Protein AF-A0A8T7ELE0-F1 (afdb_monomer)

pLDDT: mean 72.53, std 21.99, range [40.5, 97.81]

Nearest PDB structures (foldseek):
  8cvl-assembly2_2t  TM=8.426E-01  e=5.654E-04  Thermus thermophilus HB8
  6cfk-assembly2_2t  TM=7.771E-01  e=3.441E-04  Thermus thermophilus HB8

Solvent-accessible surface area (backbone atoms only — not comparable to full-atom values): 10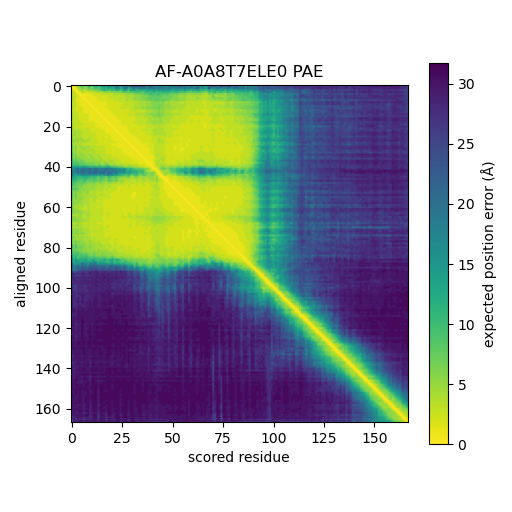990 Å² total; per-residue (Å²): 133,69,86,48,73,69,50,47,50,48,52,57,52,48,52,56,51,48,56,56,44,45,55,49,54,49,52,33,52,51,32,47,52,51,25,56,50,35,44,69,74,45,58,86,41,72,67,33,54,50,36,43,52,52,26,46,54,42,33,52,53,25,26,77,72,65,70,37,58,58,71,58,40,51,52,52,50,52,52,52,50,52,51,49,52,52,45,47,50,71,74,51,92,61,81,80,62,89,88,52,86,65,74,78,86,81,78,86,85,86,85,73,81,95,80,72,95,84,78,87,88,86,79,81,88,86,80,89,75,80,78,80,81,77,78,72,81,78,77,80,77,80,80,74,80,79,79,88,75,87,73,93,76,78,92,78,89,81,90,74,90,77,87,80,82,87,131

Structure (mmCIF, N/CA/C/O backbone):
data_AF-A0A8T7ELE0-F1
#
_entry.id   AF-A0A8T7ELE0-F1
#
loop_
_atom_site.group_PDB
_atom_site.id
_atom_site.type_symbol
_atom_site.label_atom_id
_atom_site.label_alt_id
_atom_site.label_comp_id
_atom_site.label_asym_id
_atom_site.label_entity_id
_atom_site.label_seq_id
_atom_site.pdbx_PDB_ins_code
_atom_site.Cartn_x
_atom_site.Cartn_y
_atom_site.Cartn_z
_atom_site.occupancy
_atom_site.B_iso_or_equiv
_atom_site.auth_seq_id
_atom_site.auth_comp_id
_atom_site.auth_asym_id
_atom_site.auth_atom_id
_atom_site.pdbx_PDB_model_num
ATOM 1 N N . MET A 1 1 ? 30.430 -3.752 -13.565 1.00 72.56 1 MET A N 1
ATOM 2 C CA . MET A 1 1 ? 29.560 -3.026 -14.525 1.00 72.56 1 MET A CA 1
ATOM 3 C C . MET A 1 1 ? 28.838 -4.043 -15.401 1.00 72.56 1 MET A C 1
ATOM 5 O O . MET A 1 1 ? 29.322 -5.159 -15.529 1.00 72.56 1 MET A O 1
ATOM 9 N N . ALA A 1 2 ? 27.656 -3.719 -15.929 1.00 79.25 2 ALA A N 1
ATOM 10 C CA . ALA A 1 2 ? 26.931 -4.628 -16.817 1.00 79.25 2 ALA A CA 1
ATOM 11 C C . ALA A 1 2 ? 27.381 -4.408 -18.263 1.00 79.25 2 ALA A C 1
ATOM 13 O O . ALA A 1 2 ? 27.084 -3.366 -18.836 1.00 79.25 2 ALA A O 1
ATOM 14 N N . ASN A 1 3 ? 28.066 -5.388 -18.846 1.00 89.50 3 ASN A N 1
ATOM 15 C CA . ASN A 1 3 ? 28.697 -5.222 -20.159 1.00 89.50 3 ASN A CA 1
ATOM 16 C C . ASN A 1 3 ? 27.768 -5.620 -21.324 1.00 89.50 3 ASN A C 1
ATOM 18 O O . ASN A 1 3 ? 27.932 -5.159 -22.448 1.00 89.50 3 ASN A O 1
ATOM 22 N N . HIS A 1 4 ? 26.725 -6.416 -21.063 1.00 95.25 4 HIS A N 1
ATOM 23 C CA . HIS A 1 4 ? 25.744 -6.800 -22.081 1.00 95.25 4 HIS A CA 1
ATOM 24 C C . HIS A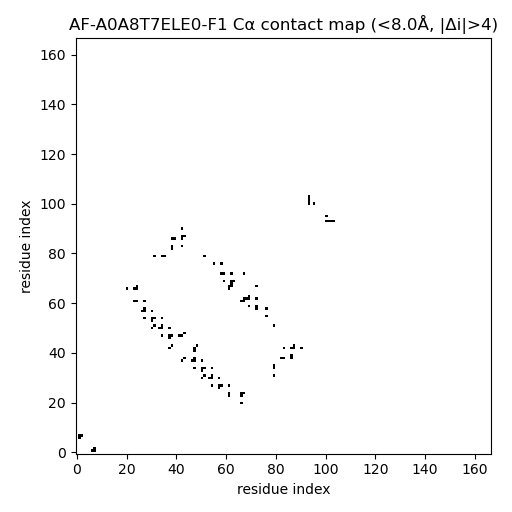 1 4 ? 24.631 -5.753 -22.246 1.00 95.25 4 HIS A C 1
ATOM 26 O O . HIS A 1 4 ? 24.051 -5.270 -21.266 1.00 95.25 4 HIS A O 1
ATOM 32 N N . LYS A 1 5 ? 24.237 -5.477 -23.499 1.00 94.38 5 LYS A N 1
ATOM 33 C CA . LYS A 1 5 ? 23.146 -4.537 -23.843 1.00 94.38 5 LYS A CA 1
ATOM 34 C C . LYS A 1 5 ? 21.831 -4.867 -23.114 1.00 94.38 5 LYS A C 1
ATOM 36 O O . LYS A 1 5 ? 21.133 -3.967 -22.635 1.00 94.38 5 LYS A O 1
ATOM 41 N N . SER A 1 6 ? 21.508 -6.156 -22.980 1.00 95.62 6 SER A N 1
ATOM 42 C CA . SER A 1 6 ? 20.329 -6.648 -22.252 1.00 95.62 6 SER A CA 1
ATOM 43 C C . SER A 1 6 ? 20.386 -6.306 -20.759 1.00 95.62 6 SER A C 1
ATOM 45 O O . SER A 1 6 ? 19.397 -5.832 -20.194 1.00 95.62 6 SER A O 1
ATOM 47 N N . ALA A 1 7 ? 21.550 -6.458 -20.129 1.00 96.00 7 ALA A N 1
ATOM 48 C CA . ALA A 1 7 ? 21.759 -6.151 -18.720 1.00 96.00 7 ALA A CA 1
ATOM 49 C C . ALA A 1 7 ? 21.642 -4.640 -18.442 1.00 96.00 7 ALA A C 1
ATOM 51 O O . ALA A 1 7 ? 20.906 -4.239 -17.536 1.00 96.00 7 ALA A O 1
ATOM 52 N N . LEU A 1 8 ? 22.234 -3.786 -19.287 1.00 95.38 8 LEU A N 1
ATOM 53 C CA . LEU A 1 8 ? 22.076 -2.323 -19.199 1.00 95.38 8 LEU A CA 1
ATOM 54 C C . LEU A 1 8 ? 20.608 -1.880 -19.326 1.00 95.38 8 LEU A C 1
ATOM 56 O O . LEU A 1 8 ? 20.161 -0.952 -18.645 1.00 95.38 8 LEU A O 1
ATOM 60 N N . LYS A 1 9 ? 19.818 -2.547 -20.178 1.00 96.00 9 LYS A N 1
ATOM 61 C CA . LYS A 1 9 ? 18.367 -2.308 -20.281 1.00 96.00 9 LYS A CA 1
ATOM 62 C C . LYS A 1 9 ? 17.644 -2.701 -18.989 1.00 96.00 9 LYS A C 1
ATOM 64 O O . LYS A 1 9 ? 16.818 -1.930 -18.494 1.00 96.00 9 LYS A O 1
ATOM 69 N N . ARG A 1 10 ? 17.958 -3.867 -18.413 1.00 97.19 10 ARG A N 1
ATOM 70 C CA . ARG A 1 10 ? 17.343 -4.341 -17.160 1.00 97.19 10 ARG A CA 1
ATOM 71 C C . ARG A 1 10 ? 17.654 -3.432 -15.973 1.00 97.19 10 ARG A C 1
ATOM 73 O O . ARG A 1 10 ? 16.746 -3.184 -15.177 1.00 97.19 10 ARG A O 1
ATOM 80 N N . ILE A 1 11 ? 18.869 -2.888 -15.877 1.00 96.50 11 ILE A N 1
ATOM 81 C CA . ILE A 1 11 ? 19.244 -1.912 -14.838 1.00 96.50 11 ILE A CA 1
ATOM 82 C C . ILE A 1 11 ? 18.351 -0.669 -14.930 1.00 96.50 11 ILE A C 1
ATOM 84 O O . ILE A 1 11 ? 17.687 -0.319 -13.951 1.00 96.50 11 ILE A O 1
ATOM 88 N N . ARG A 1 12 ? 18.235 -0.074 -16.125 1.00 95.94 12 ARG A N 1
ATOM 89 C CA . ARG A 1 12 ? 17.379 1.102 -16.372 1.00 95.94 12 ARG A CA 1
ATOM 90 C C . ARG A 1 12 ? 15.910 0.838 -16.023 1.00 95.94 12 ARG A C 1
ATOM 92 O O . ARG A 1 12 ? 15.280 1.632 -15.327 1.00 95.94 12 ARG A O 1
ATOM 99 N N . GLN A 1 13 ? 15.363 -0.303 -16.447 1.00 97.50 13 GLN A N 1
ATOM 100 C CA . GLN A 1 13 ? 13.982 -0.699 -16.128 1.00 97.50 13 GLN A CA 1
ATOM 101 C C . GLN A 1 13 ? 13.760 -0.937 -14.629 1.00 97.50 13 GLN A C 1
ATOM 103 O O . GLN A 1 13 ? 12.683 -0.661 -14.099 1.00 97.50 13 GLN A O 1
ATOM 108 N N . THR A 1 14 ? 14.751 -1.500 -13.942 1.00 97.25 14 THR A N 1
ATOM 109 C CA . THR A 1 14 ? 14.653 -1.817 -12.514 1.00 97.25 14 THR A CA 1
ATOM 110 C C . THR A 1 14 ? 14.712 -0.558 -11.665 1.00 97.25 14 THR A C 1
ATOM 112 O O . THR A 1 14 ? 13.933 -0.457 -10.722 1.00 97.25 14 THR A O 1
ATOM 115 N N . ALA A 1 15 ? 15.550 0.420 -12.023 1.00 96.88 15 ALA A N 1
ATOM 116 C CA . ALA A 1 15 ? 15.590 1.720 -11.355 1.00 96.88 15 ALA A CA 1
ATOM 117 C C . ALA A 1 15 ? 14.220 2.422 -11.408 1.00 96.88 15 ALA A C 1
ATOM 119 O O . ALA A 1 15 ? 13.647 2.717 -10.360 1.00 96.88 15 ALA A O 1
ATOM 120 N N . LYS A 1 16 ? 13.632 2.545 -12.608 1.00 97.25 16 LYS A N 1
ATOM 121 C CA . LYS A 1 16 ? 12.301 3.150 -12.805 1.00 97.25 16 LYS A CA 1
ATOM 122 C C . LYS A 1 16 ? 11.202 2.427 -12.016 1.00 97.25 16 LYS A C 1
ATOM 124 O O . LYS A 1 16 ? 10.430 3.045 -11.287 1.00 97.25 16 LYS A O 1
ATOM 129 N N . ARG A 1 17 ? 11.149 1.090 -12.104 1.00 96.88 17 ARG A N 1
ATOM 130 C CA . ARG A 1 17 ? 10.162 0.290 -11.352 1.00 96.88 17 ARG A CA 1
ATOM 131 C C . ARG A 1 17 ? 10.366 0.386 -9.842 1.00 96.88 17 ARG A C 1
ATOM 133 O O . ARG A 1 17 ? 9.387 0.383 -9.100 1.00 96.88 17 ARG A O 1
ATOM 140 N N . ARG A 1 18 ? 11.615 0.455 -9.371 1.00 97.31 18 ARG A N 1
ATOM 141 C CA . ARG A 1 18 ? 11.937 0.590 -7.945 1.00 97.31 18 ARG A CA 1
ATOM 142 C C . ARG A 1 18 ? 11.399 1.902 -7.393 1.00 97.31 18 ARG A C 1
ATOM 144 O O . ARG A 1 18 ? 10.777 1.871 -6.336 1.00 97.31 18 ARG A O 1
ATOM 151 N N . GLU A 1 19 ? 11.609 3.007 -8.096 1.00 96.81 19 GLU A N 1
ATOM 152 C CA . GLU A 1 19 ? 11.113 4.323 -7.697 1.00 96.81 19 GLU A CA 1
ATOM 153 C C . GLU A 1 19 ? 9.583 4.355 -7.633 1.00 96.81 19 GLU A C 1
ATOM 155 O O . GLU A 1 19 ? 9.018 4.657 -6.578 1.00 96.81 19 GLU A O 1
ATOM 160 N N . TYR A 1 20 ? 8.910 3.899 -8.694 1.00 95.88 20 TYR A N 1
ATOM 161 C CA . TYR A 1 20 ? 7.451 3.778 -8.710 1.00 95.88 20 TYR A CA 1
ATOM 162 C C . TYR A 1 20 ? 6.945 2.922 -7.540 1.00 95.88 20 TYR A C 1
ATOM 164 O O . TYR A 1 20 ? 6.148 3.383 -6.724 1.00 95.88 20 TYR A O 1
ATOM 172 N N . ASN A 1 21 ? 7.473 1.706 -7.375 1.00 97.12 21 ASN A N 1
ATOM 173 C CA . ASN A 1 21 ? 7.060 0.800 -6.301 1.00 97.12 21 ASN A CA 1
ATOM 174 C C . ASN A 1 21 ? 7.354 1.360 -4.905 1.00 97.12 21 ASN A C 1
ATOM 176 O O . ASN A 1 21 ? 6.611 1.075 -3.962 1.00 97.12 21 ASN A O 1
ATOM 180 N N . ARG A 1 22 ? 8.432 2.140 -4.752 1.00 96.94 22 ARG A N 1
ATOM 181 C CA . ARG A 1 22 ? 8.797 2.776 -3.484 1.00 96.94 22 ARG A CA 1
ATOM 182 C C . ARG A 1 22 ? 7.683 3.708 -3.029 1.00 96.94 22 ARG A C 1
ATOM 184 O O . ARG A 1 22 ? 7.260 3.558 -1.890 1.00 96.94 22 ARG A O 1
ATOM 191 N N . THR A 1 23 ? 7.167 4.574 -3.902 1.00 96.00 23 THR A N 1
ATOM 192 C CA . THR A 1 23 ? 6.131 5.562 -3.538 1.00 96.00 23 THR A CA 1
ATOM 193 C C . THR A 1 23 ? 4.856 4.916 -2.980 1.00 96.00 23 THR A C 1
ATOM 195 O O . THR A 1 23 ? 4.421 5.254 -1.881 1.00 96.00 23 THR A O 1
ATOM 198 N N . TYR A 1 24 ? 4.280 3.926 -3.666 1.00 96.00 24 TYR A N 1
ATOM 199 C CA . TYR A 1 24 ? 3.065 3.246 -3.190 1.00 96.00 24 TYR A CA 1
ATOM 200 C C . TYR A 1 24 ? 3.327 2.421 -1.931 1.00 96.00 24 TYR A C 1
ATOM 202 O O . TYR A 1 24 ? 2.511 2.399 -1.007 1.00 96.00 24 TYR A O 1
ATOM 210 N N . ARG A 1 25 ? 4.488 1.759 -1.857 1.00 95.50 25 ARG A N 1
ATOM 211 C CA . ARG A 1 25 ? 4.853 0.949 -0.693 1.00 95.50 25 ARG A CA 1
ATOM 212 C C . ARG A 1 25 ? 5.077 1.807 0.549 1.00 95.50 25 ARG A C 1
ATOM 214 O O . ARG A 1 25 ? 4.662 1.388 1.629 1.00 95.50 25 ARG A O 1
ATOM 221 N N . THR A 1 26 ? 5.736 2.959 0.428 1.00 97.06 26 THR A N 1
ATOM 222 C CA . THR A 1 26 ? 5.962 3.870 1.558 1.00 97.06 26 THR A CA 1
ATOM 223 C C . THR A 1 26 ? 4.654 4.502 2.005 1.00 97.06 26 THR A C 1
ATOM 225 O O . THR A 1 26 ? 4.354 4.418 3.191 1.00 97.06 26 THR A O 1
ATOM 228 N N . ARG A 1 27 ? 3.826 5.007 1.079 1.00 96.31 27 ARG A N 1
ATOM 229 C CA . ARG A 1 27 ? 2.495 5.562 1.394 1.00 96.31 27 ARG A CA 1
ATOM 230 C C . ARG A 1 27 ? 1.644 4.571 2.184 1.00 96.31 27 ARG A C 1
ATOM 232 O O . ARG A 1 27 ? 1.257 4.871 3.312 1.00 96.31 27 ARG A O 1
ATOM 239 N N . ALA A 1 28 ? 1.472 3.348 1.675 1.00 95.62 28 ALA A N 1
ATOM 240 C CA . ALA A 1 28 ? 0.708 2.313 2.371 1.00 95.62 28 ALA A CA 1
ATOM 241 C C . ALA A 1 28 ? 1.273 2.003 3.773 1.00 95.62 28 ALA A C 1
ATOM 243 O O . ALA A 1 28 ? 0.517 1.863 4.732 1.00 95.62 28 ALA A O 1
ATOM 244 N N . ARG A 1 29 ? 2.605 1.924 3.932 1.00 95.75 29 ARG A N 1
ATOM 245 C CA . ARG A 1 29 ? 3.240 1.704 5.248 1.00 95.75 29 ARG A CA 1
ATOM 246 C C . ARG A 1 29 ? 2.988 2.864 6.212 1.00 95.75 29 ARG A C 1
ATOM 248 O O . ARG A 1 29 ? 2.722 2.610 7.385 1.00 95.75 29 ARG A O 1
ATOM 255 N N . THR A 1 30 ? 3.050 4.101 5.729 1.00 97.38 30 THR A N 1
ATOM 256 C CA . THR A 1 30 ? 2.809 5.304 6.531 1.00 97.38 30 THR A CA 1
ATOM 257 C C . THR A 1 30 ? 1.370 5.355 7.029 1.00 97.38 30 THR A C 1
ATOM 259 O O . THR A 1 30 ? 1.163 5.533 8.227 1.00 97.38 30 THR A O 1
ATOM 262 N N . PHE A 1 31 ? 0.378 5.120 6.166 1.00 96.06 31 PHE A N 1
ATOM 263 C CA . PHE A 1 31 ? -1.026 5.104 6.594 1.00 96.06 31 PHE A CA 1
ATOM 264 C C . PHE A 1 31 ? -1.331 3.970 7.574 1.00 96.06 31 PHE A C 1
ATOM 266 O O . PHE A 1 31 ? -2.031 4.195 8.556 1.00 96.06 31 PHE A O 1
ATOM 273 N N . ILE A 1 32 ? -0.738 2.784 7.394 1.00 96.12 32 ILE A N 1
ATOM 274 C CA . ILE A 1 32 ? -0.844 1.702 8.387 1.00 96.12 32 ILE A CA 1
ATOM 275 C C . ILE A 1 32 ? -0.251 2.134 9.735 1.00 96.12 32 ILE A C 1
ATOM 277 O O . ILE A 1 32 ? -0.832 1.836 10.776 1.00 96.12 32 ILE A O 1
ATOM 281 N N . LYS A 1 33 ? 0.902 2.821 9.741 1.00 95.56 33 LYS A N 1
ATOM 282 C CA . LYS A 1 33 ? 1.520 3.324 10.979 1.00 95.56 33 LYS A CA 1
ATOM 283 C C . LYS A 1 33 ? 0.614 4.349 11.667 1.00 95.56 33 LYS A C 1
ATOM 285 O O . LYS A 1 33 ? 0.404 4.227 12.869 1.00 95.56 33 LYS A O 1
ATOM 290 N N . LYS A 1 34 ? 0.045 5.292 10.907 1.00 93.88 34 LYS A N 1
ATOM 291 C CA . LYS A 1 34 ? -0.910 6.294 11.410 1.00 93.88 34 LYS A CA 1
ATOM 292 C C . LYS A 1 34 ? -2.162 5.641 11.999 1.00 93.88 34 LYS A C 1
ATOM 294 O O . LYS A 1 34 ? -2.491 5.913 13.144 1.00 93.88 34 LYS A O 1
ATOM 299 N N . ALA A 1 35 ? -2.786 4.708 11.277 1.00 93.69 35 ALA A N 1
ATOM 300 C CA . ALA A 1 35 ? -3.962 3.984 11.760 1.00 93.69 35 ALA A CA 1
ATOM 301 C C . ALA A 1 35 ? -3.672 3.215 13.059 1.00 93.69 35 ALA A C 1
ATOM 303 O O . ALA A 1 35 ? -4.448 3.273 14.003 1.00 93.69 35 ALA A O 1
ATOM 304 N N . ARG A 1 36 ? -2.518 2.542 13.153 1.00 92.75 36 ARG A N 1
ATOM 305 C CA . ARG A 1 36 ? -2.113 1.845 14.386 1.00 92.75 36 ARG A CA 1
ATOM 306 C C . ARG A 1 36 ? -1.866 2.781 15.563 1.00 92.75 36 ARG A C 1
ATOM 308 O O . ARG A 1 36 ? -2.092 2.363 16.690 1.00 92.75 36 ARG A O 1
ATOM 315 N N . ALA A 1 37 ? -1.345 3.981 15.315 1.00 91.88 37 ALA A N 1
ATOM 316 C CA . ALA A 1 37 ? -1.148 4.982 16.357 1.00 91.88 37 ALA A CA 1
ATOM 317 C C . ALA A 1 37 ? -2.498 5.523 16.852 1.00 91.88 37 ALA A C 1
ATOM 319 O O . ALA A 1 37 ? -2.721 5.539 18.056 1.00 91.88 37 ALA A O 1
ATOM 320 N N . ALA A 1 38 ? -3.417 5.847 15.935 1.00 89.06 38 ALA A N 1
ATOM 321 C CA . ALA A 1 38 ? -4.767 6.307 16.268 1.00 89.06 38 ALA A CA 1
ATOM 322 C C . ALA A 1 38 ? -5.544 5.272 17.102 1.00 89.06 38 ALA A C 1
ATOM 324 O O . ALA A 1 38 ? -6.037 5.599 18.175 1.00 89.06 38 ALA A O 1
ATOM 325 N N . ILE A 1 39 ? -5.531 3.996 16.682 1.00 88.62 39 ILE A N 1
ATOM 326 C CA . ILE A 1 39 ? -6.191 2.895 17.412 1.00 88.62 39 ILE A CA 1
ATOM 327 C C . ILE A 1 39 ? -5.665 2.756 18.851 1.00 88.62 39 ILE A C 1
ATOM 329 O O . ILE A 1 39 ? -6.416 2.369 19.739 1.00 88.62 39 ILE A O 1
ATOM 333 N N . LYS A 1 40 ? -4.377 3.036 19.086 1.00 85.69 40 LYS A N 1
ATOM 334 C CA . LYS A 1 40 ? -3.778 2.950 20.426 1.00 85.69 40 LYS A CA 1
ATOM 335 C C . LYS A 1 40 ? -4.126 4.139 21.317 1.00 85.69 40 LYS A C 1
ATOM 337 O O . LYS A 1 40 ? -4.203 3.953 22.521 1.00 85.69 40 LYS A O 1
ATOM 342 N N . ALA A 1 41 ? -4.245 5.334 20.742 1.00 83.31 41 ALA A N 1
ATOM 343 C CA . ALA A 1 41 ? -4.448 6.561 21.504 1.00 83.31 41 ALA A CA 1
ATOM 344 C C . ALA A 1 41 ? -5.905 6.725 21.951 1.00 83.31 41 ALA A C 1
ATOM 346 O O . ALA A 1 41 ? -6.151 7.010 23.116 1.00 83.31 41 ALA A O 1
ATOM 347 N N . ALA A 1 42 ? -6.857 6.530 21.035 1.00 77.00 42 ALA A N 1
ATOM 348 C CA . ALA A 1 42 ? -8.274 6.728 21.311 1.00 77.00 42 ALA A CA 1
ATOM 349 C C . ALA A 1 42 ? -9.114 5.668 20.575 1.00 77.00 42 ALA A C 1
ATOM 351 O O . ALA A 1 42 ? -9.380 5.807 19.371 1.00 77.00 42 ALA A O 1
ATOM 352 N N . PRO A 1 43 ? -9.512 4.577 21.257 1.00 70.56 43 PRO A N 1
ATOM 353 C CA . PRO A 1 43 ? -10.422 3.608 20.666 1.00 70.56 43 PRO A CA 1
ATOM 354 C C . PRO A 1 43 ? -11.790 4.265 20.412 1.00 70.56 43 PRO A C 1
ATOM 356 O O . PRO A 1 43 ? -12.291 5.017 21.237 1.00 70.56 43 PRO A O 1
ATOM 359 N N . ALA A 1 44 ? -12.385 3.969 19.253 1.00 69.56 44 ALA A N 1
ATOM 360 C CA . ALA A 1 44 ? -13.746 4.361 18.854 1.00 69.56 44 ALA A CA 1
ATOM 361 C C . ALA A 1 44 ? -14.033 5.854 18.557 1.00 69.56 44 ALA A C 1
ATOM 363 O O . ALA A 1 44 ? -15.195 6.220 18.405 1.00 69.56 44 ALA A O 1
ATOM 364 N N . THR A 1 45 ? -13.023 6.707 18.358 1.00 79.38 45 THR A N 1
ATOM 365 C CA . THR A 1 45 ? -13.251 8.073 17.837 1.00 79.38 45 THR A CA 1
ATOM 366 C C . THR A 1 45 ? -13.479 8.097 16.319 1.00 79.38 45 THR A C 1
ATOM 368 O O . THR A 1 45 ? -13.000 7.223 15.584 1.00 79.38 45 THR A O 1
ATOM 371 N N . ALA A 1 46 ? -14.183 9.126 15.829 1.00 81.06 46 ALA A N 1
ATOM 372 C CA . ALA A 1 46 ? -14.414 9.347 14.396 1.00 81.06 46 ALA A CA 1
ATOM 373 C C . ALA A 1 46 ? -13.092 9.395 13.603 1.00 81.06 46 ALA A C 1
ATOM 375 O O . ALA A 1 46 ? -12.949 8.710 12.586 1.00 81.06 46 ALA A O 1
ATOM 376 N N . ASP A 1 47 ? -12.084 10.081 14.143 1.00 82.88 47 ASP A N 1
ATOM 377 C CA . ASP A 1 47 ? -10.749 10.204 13.547 1.00 82.88 47 ASP A CA 1
ATOM 378 C C . ASP A 1 47 ? -10.061 8.847 13.348 1.00 82.88 47 ASP A C 1
ATOM 380 O O . ASP A 1 47 ? -9.413 8.593 12.325 1.00 82.88 47 ASP A O 1
ATOM 384 N N . THR A 1 48 ? -10.225 7.927 14.303 1.00 85.12 48 THR A N 1
ATO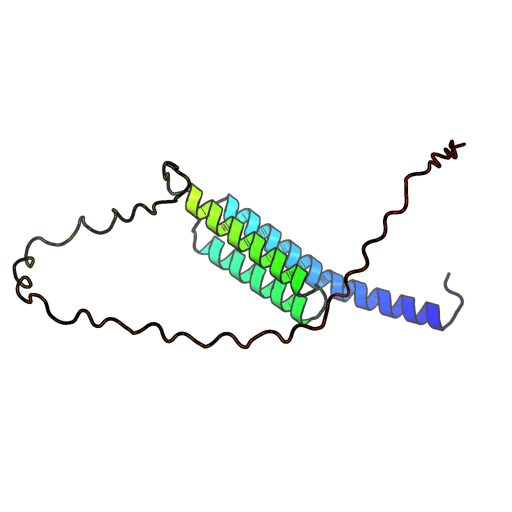M 385 C CA . THR A 1 48 ? -9.666 6.574 14.206 1.00 85.12 48 THR A CA 1
ATOM 386 C C . THR A 1 48 ? -10.320 5.795 13.064 1.00 85.12 48 THR A C 1
ATOM 388 O O . THR A 1 48 ? -9.627 5.116 12.295 1.00 85.12 48 THR A O 1
ATOM 391 N N . ILE A 1 49 ? -11.638 5.924 12.894 1.00 86.81 49 ILE A N 1
ATOM 392 C CA . ILE A 1 49 ? -12.377 5.280 11.800 1.00 86.81 49 ILE A CA 1
ATOM 393 C C . ILE A 1 49 ? -11.904 5.826 10.447 1.00 86.81 49 ILE A C 1
ATOM 395 O O . ILE A 1 49 ? -11.660 5.052 9.512 1.00 86.81 49 ILE A O 1
ATOM 399 N N . GLU A 1 50 ? -11.723 7.138 10.332 1.00 90.94 50 GLU A N 1
ATOM 400 C CA . GLU A 1 50 ? -11.227 7.769 9.109 1.00 90.94 50 GLU A CA 1
ATOM 401 C C . GLU A 1 50 ? -9.793 7.356 8.771 1.00 90.94 50 GLU A C 1
ATOM 403 O O . GLU A 1 50 ? -9.502 7.003 7.619 1.00 90.94 50 GLU A O 1
ATOM 408 N N . ALA A 1 51 ? -8.908 7.306 9.768 1.00 92.06 51 ALA A N 1
ATOM 409 C CA . ALA A 1 51 ? -7.531 6.859 9.596 1.00 92.06 51 ALA A CA 1
ATOM 410 C C . ALA A 1 51 ? -7.460 5.403 9.100 1.00 92.06 51 ALA A C 1
ATOM 412 O O . ALA A 1 51 ? -6.675 5.081 8.197 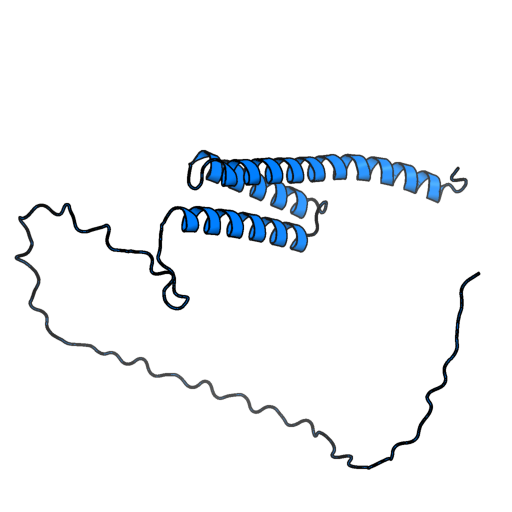1.00 92.06 51 ALA A O 1
ATOM 413 N N . VAL A 1 52 ? -8.310 4.520 9.636 1.00 92.94 52 VAL A N 1
ATOM 414 C CA . VAL A 1 52 ? -8.415 3.125 9.183 1.00 92.94 52 VAL A CA 1
ATOM 415 C C . VAL A 1 52 ? -8.958 3.054 7.754 1.00 92.94 52 VAL A C 1
ATOM 417 O O . VAL A 1 52 ? -8.367 2.368 6.914 1.00 92.94 52 VAL A O 1
ATOM 420 N N . LYS A 1 53 ? -10.021 3.802 7.431 1.00 94.06 53 LYS A N 1
ATOM 421 C CA . LYS A 1 53 ? -10.573 3.879 6.065 1.00 94.06 53 LYS A CA 1
ATOM 422 C C . LYS A 1 53 ? -9.532 4.387 5.063 1.00 94.06 53 LYS A C 1
ATOM 424 O O . LYS A 1 53 ? -9.418 3.842 3.964 1.00 94.06 53 LYS A O 1
ATOM 429 N N . ALA A 1 54 ? -8.743 5.402 5.419 1.00 95.06 54 ALA A N 1
ATOM 430 C CA . ALA A 1 54 ? -7.651 5.908 4.586 1.00 95.06 54 ALA A CA 1
ATOM 431 C C . ALA A 1 54 ? -6.576 4.836 4.335 1.00 95.06 54 ALA A C 1
ATOM 433 O O . ALA A 1 54 ? -6.173 4.626 3.190 1.00 95.06 54 ALA A O 1
ATOM 434 N N . ALA A 1 55 ? -6.171 4.099 5.373 1.00 96.06 55 ALA A N 1
ATOM 435 C CA . ALA A 1 55 ? -5.201 3.014 5.237 1.00 96.06 55 ALA A CA 1
ATOM 436 C C . ALA A 1 55 ? -5.702 1.869 4.342 1.00 96.06 55 ALA A C 1
ATOM 438 O O . ALA A 1 55 ? -4.924 1.323 3.556 1.00 96.06 55 ALA A O 1
ATOM 439 N N . VAL A 1 56 ? -6.989 1.519 4.428 1.00 96.06 56 VAL A N 1
ATOM 440 C CA . VAL A 1 56 ? -7.607 0.507 3.557 1.00 96.06 56 VAL A CA 1
ATOM 441 C C . VAL A 1 56 ? -7.624 0.971 2.102 1.00 96.06 56 VAL A C 1
ATOM 443 O O . VAL A 1 56 ? -7.163 0.232 1.235 1.00 96.06 56 VAL A O 1
ATOM 446 N N . ARG A 1 57 ? -8.064 2.210 1.839 1.00 96.38 57 ARG A N 1
ATOM 447 C CA . ARG A 1 57 ? -8.082 2.781 0.480 1.00 96.38 57 ARG A CA 1
ATOM 448 C C . ARG A 1 57 ? -6.704 2.729 -0.179 1.00 96.38 57 ARG A C 1
ATOM 450 O O . ARG A 1 57 ? -6.590 2.322 -1.332 1.00 96.38 57 ARG A O 1
ATOM 457 N N . ASP A 1 58 ? -5.653 3.108 0.542 1.00 96.56 58 ASP A N 1
ATOM 458 C CA . ASP A 1 58 ? -4.293 3.106 -0.005 1.00 96.56 58 ASP A CA 1
ATOM 459 C C . ASP A 1 58 ? -3.709 1.696 -0.183 1.00 96.56 58 ASP A C 1
ATOM 461 O O . ASP A 1 58 ? -2.961 1.454 -1.135 1.00 96.56 58 ASP A O 1
ATOM 465 N N . LEU A 1 59 ? -4.074 0.742 0.679 1.00 96.19 59 LEU A N 1
ATOM 466 C CA . LEU A 1 59 ? -3.720 -0.668 0.498 1.00 96.19 59 LEU A CA 1
ATOM 467 C C . LEU A 1 59 ? -4.353 -1.259 -0.762 1.00 96.19 59 LEU A C 1
ATOM 469 O O . LEU A 1 59 ? -3.657 -1.924 -1.533 1.00 96.19 59 LEU A O 1
ATOM 473 N N . ASP A 1 60 ? -5.637 -0.988 -0.977 1.00 96.00 60 ASP A N 1
ATOM 474 C CA . ASP A 1 60 ? -6.386 -1.511 -2.117 1.00 96.00 60 ASP A CA 1
ATOM 475 C C . ASP A 1 60 ? -5.881 -0.873 -3.431 1.00 96.00 60 ASP A C 1
ATOM 477 O O . ASP A 1 60 ? -5.655 -1.580 -4.415 1.00 96.00 60 ASP A O 1
ATOM 481 N N . LYS A 1 61 ? -5.529 0.425 -3.421 1.00 96.00 61 LYS A N 1
ATOM 482 C CA . LYS A 1 61 ? -4.835 1.096 -4.544 1.00 96.00 61 LYS A CA 1
ATOM 483 C C . LYS A 1 61 ? -3.455 0.504 -4.845 1.00 96.00 61 LYS A C 1
ATOM 485 O O . LYS A 1 61 ? -3.056 0.403 -6.005 1.00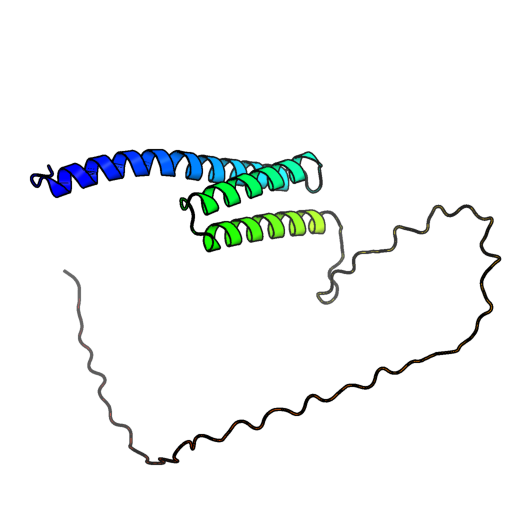 96.00 61 LYS A O 1
ATOM 490 N N . ALA A 1 62 ? -2.685 0.144 -3.820 1.00 96.69 62 ALA A N 1
ATOM 491 C CA . ALA A 1 62 ? -1.376 -0.478 -4.017 1.00 96.69 62 ALA A CA 1
ATOM 492 C C . ALA A 1 62 ? -1.494 -1.917 -4.554 1.00 96.69 62 ALA A C 1
ATOM 494 O O . ALA A 1 62 ? -0.594 -2.376 -5.264 1.00 96.69 62 ALA A O 1
ATOM 495 N N . ALA A 1 63 ? -2.586 -2.613 -4.223 1.00 97.44 63 ALA A N 1
ATOM 496 C CA . ALA A 1 63 ? -2.889 -3.944 -4.732 1.00 97.44 63 ALA A CA 1
ATOM 497 C C . ALA A 1 63 ? -3.349 -3.913 -6.194 1.00 97.44 63 ALA A C 1
ATOM 499 O O . ALA A 1 63 ? -2.815 -4.673 -7.000 1.00 97.44 63 ALA A O 1
ATOM 500 N N . SER A 1 64 ? -4.255 -2.998 -6.559 1.00 96.69 64 SER A N 1
ATOM 501 C CA . SER A 1 64 ? -4.725 -2.856 -7.947 1.00 96.69 64 SER A CA 1
ATOM 502 C C . SER A 1 64 ? -3.598 -2.481 -8.911 1.00 96.69 64 SER A C 1
ATOM 504 O O . SER A 1 64 ? -3.544 -2.974 -10.031 1.00 96.69 64 SER A O 1
ATOM 506 N N . ARG A 1 65 ? -2.628 -1.682 -8.448 1.00 94.75 65 ARG A N 1
ATOM 507 C CA . ARG A 1 65 ? -1.412 -1.334 -9.205 1.00 94.75 65 ARG A CA 1
ATOM 508 C C . ARG A 1 65 ? -0.351 -2.445 -9.241 1.00 94.75 65 ARG A C 1
ATOM 510 O O . ARG A 1 65 ? 0.722 -2.225 -9.798 1.00 94.75 65 ARG A O 1
ATOM 517 N N . GLY A 1 66 ? -0.583 -3.593 -8.600 1.00 96.12 66 GLY A N 1
ATOM 518 C CA . GLY A 1 66 ? 0.354 -4.723 -8.571 1.00 96.12 66 GLY A CA 1
ATOM 519 C C . GLY A 1 66 ? 1.625 -4.499 -7.737 1.00 96.12 66 GLY A C 1
ATOM 520 O O . GLY A 1 66 ? 2.550 -5.308 -7.792 1.00 96.12 66 GLY A O 1
ATOM 521 N N . VAL A 1 67 ? 1.699 -3.426 -6.940 1.00 96.62 67 VAL A N 1
ATOM 522 C CA . VAL A 1 67 ? 2.877 -3.127 -6.100 1.00 96.62 67 VAL A CA 1
ATOM 523 C C . VAL A 1 67 ? 2.926 -4.038 -4.868 1.00 96.62 67 VAL A C 1
ATOM 525 O O . VAL A 1 67 ? 4.005 -4.380 -4.367 1.00 96.62 67 VAL A O 1
ATOM 528 N N . ILE A 1 68 ? 1.752 -4.422 -4.359 1.00 96.06 68 ILE A N 1
ATOM 529 C CA . ILE A 1 68 ? 1.573 -5.356 -3.245 1.00 96.06 68 ILE A CA 1
ATOM 530 C C . ILE A 1 68 ? 0.667 -6.491 -3.720 1.00 96.06 68 ILE A C 1
ATOM 532 O O . ILE A 1 68 ? -0.393 -6.249 -4.276 1.00 96.06 68 ILE A O 1
ATOM 536 N N . HIS A 1 69 ? 1.049 -7.737 -3.444 1.00 97.56 69 HIS A N 1
ATOM 537 C CA . HIS A 1 69 ? 0.208 -8.891 -3.762 1.00 97.56 69 HIS A CA 1
ATOM 538 C C . HIS A 1 69 ? -1.167 -8.791 -3.060 1.00 97.56 69 HIS A C 1
ATOM 540 O O . HIS A 1 69 ? -1.192 -8.502 -1.855 1.00 97.56 69 HIS A O 1
ATOM 546 N N . PRO A 1 70 ? -2.296 -9.112 -3.721 1.00 97.06 70 PRO A N 1
ATOM 547 C CA . PRO A 1 70 ? -3.645 -8.933 -3.167 1.00 97.06 70 PRO A CA 1
ATOM 548 C C . PRO A 1 70 ? -3.839 -9.657 -1.830 1.00 97.06 70 PRO A C 1
ATOM 550 O O . PRO A 1 70 ? -4.301 -9.071 -0.855 1.00 97.06 70 PRO A O 1
ATOM 553 N N . ARG A 1 71 ? -3.346 -10.897 -1.710 1.00 97.81 71 ARG A N 1
ATOM 554 C CA . ARG A 1 71 ? -3.348 -11.639 -0.433 1.00 97.81 71 ARG A CA 1
ATOM 555 C C . ARG A 1 71 ? -2.573 -10.930 0.690 1.00 97.81 71 ARG A C 1
ATOM 557 O O . ARG A 1 71 ? -2.961 -11.009 1.850 1.00 97.81 71 ARG A O 1
ATOM 564 N N . ASN A 1 72 ? -1.481 -10.228 0.380 1.00 96.88 72 ASN A N 1
ATOM 565 C CA . ASN A 1 72 ? -0.732 -9.457 1.380 1.00 96.88 72 ASN A CA 1
ATOM 566 C C . ASN A 1 72 ? -1.519 -8.211 1.814 1.00 96.88 72 ASN A C 1
ATOM 568 O O . ASN A 1 72 ? -1.582 -7.924 3.009 1.00 96.88 72 ASN A O 1
ATOM 572 N N . ALA A 1 73 ? -2.168 -7.520 0.872 1.00 97.44 73 ALA A N 1
ATOM 573 C CA . ALA A 1 73 ? -3.075 -6.417 1.186 1.00 97.44 73 ALA A CA 1
ATOM 574 C C . ALA A 1 73 ? -4.246 -6.889 2.069 1.00 97.44 73 ALA A C 1
ATOM 576 O O . ALA A 1 73 ? -4.447 -6.336 3.151 1.00 97.44 73 ALA A O 1
ATOM 577 N N . ALA A 1 74 ? -4.907 -7.994 1.705 1.00 97.38 74 ALA A N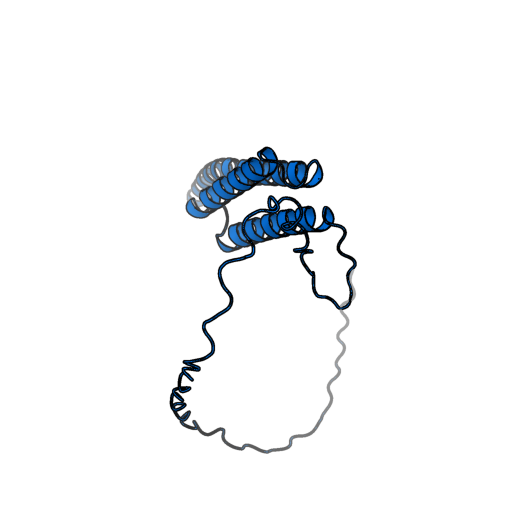 1
ATOM 578 C CA . ALA A 1 74 ? -5.993 -8.600 2.478 1.00 97.38 74 ALA A CA 1
ATOM 579 C C . ALA A 1 74 ? -5.566 -8.983 3.907 1.00 97.38 74 ALA A C 1
ATOM 581 O O . ALA A 1 74 ? -6.257 -8.657 4.873 1.00 97.38 74 ALA A O 1
ATOM 582 N N . ARG A 1 75 ? -4.382 -9.594 4.081 1.00 97.25 75 ARG A N 1
ATOM 583 C CA . ARG A 1 75 ? -3.842 -9.901 5.420 1.00 97.25 75 ARG A CA 1
ATOM 584 C C . ARG A 1 75 ? -3.624 -8.644 6.260 1.00 97.25 75 ARG A C 1
ATOM 586 O O . ARG A 1 75 ? -3.910 -8.652 7.455 1.00 97.25 75 ARG A O 1
ATOM 593 N N . ARG A 1 76 ? -3.096 -7.570 5.666 1.00 96.38 76 ARG A N 1
ATOM 594 C CA . ARG A 1 76 ? -2.867 -6.299 6.376 1.00 96.38 76 ARG A CA 1
ATOM 595 C C . ARG A 1 76 ? -4.185 -5.631 6.763 1.00 96.38 76 ARG A C 1
ATOM 597 O O . ARG A 1 76 ? -4.298 -5.190 7.903 1.00 96.38 76 ARG A O 1
ATOM 604 N N . LYS A 1 77 ? -5.172 -5.635 5.861 1.00 95.56 77 LYS A N 1
ATOM 605 C CA . LYS A 1 77 ? -6.543 -5.167 6.109 1.00 95.56 77 LYS A CA 1
ATOM 606 C C . LYS A 1 77 ? -7.186 -5.934 7.267 1.00 95.56 77 LYS A C 1
ATOM 608 O O . LYS A 1 77 ? -7.585 -5.317 8.245 1.00 95.56 77 LYS A O 1
ATOM 613 N N . SER A 1 78 ? -7.170 -7.268 7.222 1.00 96.50 78 SER A N 1
ATOM 614 C CA . SER A 1 78 ? -7.712 -8.121 8.291 1.00 96.50 78 SER A CA 1
ATOM 615 C C . SER A 1 78 ? -7.057 -7.848 9.651 1.00 96.50 78 SER A C 1
ATOM 617 O O . SER A 1 78 ? -7.752 -7.711 10.651 1.00 96.50 78 SER A O 1
ATOM 619 N N . ARG A 1 79 ? -5.725 -7.699 9.701 1.00 94.94 79 ARG A N 1
ATOM 620 C CA . ARG A 1 79 ? -5.008 -7.392 10.952 1.00 94.94 79 ARG A CA 1
ATOM 621 C C . ARG A 1 79 ? -5.392 -6.033 11.540 1.00 94.94 79 ARG A C 1
ATOM 623 O O . ARG A 1 79 ? -5.533 -5.944 12.752 1.00 94.94 79 ARG A O 1
ATOM 630 N N . LEU A 1 80 ? -5.546 -5.002 10.706 1.00 92.94 80 LEU A N 1
ATOM 631 C CA . LEU A 1 80 ? -5.993 -3.683 11.168 1.00 92.94 80 LEU A CA 1
ATOM 632 C C . LEU A 1 80 ? -7.408 -3.745 11.746 1.00 92.94 80 LEU A C 1
ATOM 634 O O . LEU A 1 80 ? -7.633 -3.216 12.827 1.00 92.94 80 LEU A O 1
ATOM 638 N N . MET A 1 81 ? -8.323 -4.442 11.068 1.00 91.69 81 MET A N 1
ATOM 639 C CA . MET A 1 81 ? -9.706 -4.580 11.533 1.00 91.69 81 MET A CA 1
ATOM 640 C C . MET A 1 81 ? -9.786 -5.342 12.853 1.00 91.69 81 MET A C 1
ATOM 642 O O . MET A 1 81 ? -10.396 -4.857 13.794 1.00 91.69 81 MET A O 1
ATOM 646 N N . LYS A 1 82 ? -9.075 -6.471 12.975 1.00 91.50 82 LYS A N 1
ATOM 647 C CA . LYS A 1 82 ? -8.999 -7.225 14.238 1.00 91.50 82 LYS A CA 1
ATOM 648 C C . LYS A 1 82 ? -8.454 -6.384 15.391 1.00 91.50 82 LYS A C 1
ATOM 650 O O . LYS A 1 82 ? -8.913 -6.521 16.517 1.00 91.50 82 LYS A O 1
ATOM 655 N N . GLN A 1 83 ? -7.461 -5.536 15.119 1.00 89.00 83 GLN A N 1
ATOM 656 C CA . GLN A 1 83 ? -6.900 -4.651 16.134 1.00 89.00 83 GLN A CA 1
ATOM 657 C C . GLN A 1 83 ? -7.913 -3.583 16.566 1.00 89.00 83 GLN A C 1
ATOM 659 O O . GLN A 1 83 ? -8.047 -3.343 17.758 1.00 89.00 83 GLN A O 1
ATOM 664 N N . ALA A 1 84 ? -8.636 -2.984 15.617 1.00 87.12 84 ALA A N 1
ATOM 665 C CA . ALA A 1 84 ? -9.685 -2.015 15.916 1.00 87.12 84 ALA A CA 1
ATOM 666 C C . ALA A 1 84 ? -10.828 -2.642 16.736 1.00 87.12 84 ALA A C 1
ATOM 668 O O . ALA A 1 84 ? -11.213 -2.067 17.748 1.00 87.12 84 ALA A O 1
ATOM 669 N N . SER A 1 85 ? -11.300 -3.840 16.363 1.00 86.56 85 SER A N 1
ATOM 670 C CA . SER A 1 85 ? -12.331 -4.576 17.113 1.00 86.56 85 SER A CA 1
ATOM 671 C C . SER A 1 85 ? -11.883 -4.896 18.539 1.00 86.56 85 SER A C 1
ATOM 673 O O . SER A 1 85 ? -12.575 -4.547 19.485 1.00 86.56 85 SER A O 1
ATOM 675 N N . ARG A 1 86 ? -10.678 -5.457 18.712 1.00 84.19 86 ARG A N 1
ATOM 676 C CA . ARG A 1 86 ? -10.140 -5.775 20.045 1.00 84.19 86 ARG A CA 1
ATOM 677 C C . ARG A 1 86 ? -9.998 -4.534 20.929 1.00 84.19 86 ARG A C 1
ATOM 679 O O . ARG A 1 86 ? -10.273 -4.598 22.119 1.00 84.19 86 ARG A O 1
ATOM 686 N N . CYS A 1 87 ? -9.523 -3.420 20.376 1.00 72.81 87 CYS A N 1
ATOM 687 C CA . CYS A 1 87 ? -9.385 -2.181 21.141 1.00 72.81 87 CYS A CA 1
ATOM 688 C C . CYS A 1 87 ? -10.743 -1.588 21.539 1.00 72.81 87 CYS A C 1
ATOM 690 O O . CYS A 1 87 ? -10.826 -0.991 22.605 1.00 72.81 87 CYS A O 1
ATOM 692 N N . ALA A 1 88 ? -11.787 -1.773 20.727 1.00 74.06 88 ALA A N 1
ATOM 693 C CA . ALA A 1 88 ? -13.149 -1.408 21.111 1.00 74.06 88 ALA A CA 1
ATOM 694 C C . ALA A 1 88 ? -13.681 -2.318 22.235 1.00 74.06 88 ALA A C 1
ATOM 696 O O . ALA A 1 88 ? -14.227 -1.824 23.212 1.00 74.06 88 ALA A O 1
ATOM 697 N N . GLU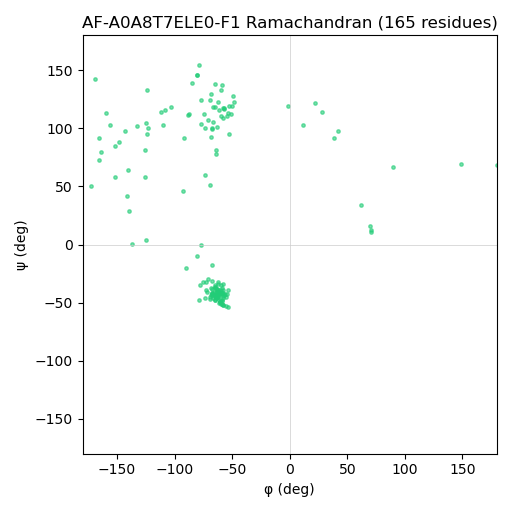 A 1 89 ? -13.449 -3.632 22.146 1.00 64.56 89 GLU A N 1
ATOM 698 C CA . GLU A 1 89 ? -13.874 -4.610 23.161 1.00 64.56 89 GLU A CA 1
ATOM 699 C C . GLU A 1 89 ? -13.231 -4.364 24.535 1.00 64.56 89 GLU A C 1
ATOM 701 O O . GLU A 1 89 ? -13.909 -4.467 25.549 1.00 64.56 89 GLU A O 1
ATOM 706 N N . LEU A 1 90 ? -11.947 -3.990 24.586 1.00 61.81 90 LEU A N 1
ATOM 707 C CA . LEU A 1 90 ? -11.235 -3.719 25.845 1.00 61.81 90 LEU A CA 1
ATOM 708 C C . LEU A 1 90 ? -11.745 -2.471 26.593 1.00 61.81 90 LEU A C 1
ATOM 710 O O . LEU A 1 90 ? -11.465 -2.337 27.781 1.00 61.81 90 LEU A O 1
ATOM 714 N N . GLY A 1 91 ? -12.483 -1.577 25.924 1.00 53.34 91 GLY A N 1
ATOM 715 C CA . GLY A 1 91 ? -13.146 -0.425 26.550 1.00 53.34 91 GLY A CA 1
ATOM 716 C C . GLY A 1 91 ? -14.469 -0.769 27.247 1.00 53.34 91 GLY A C 1
ATOM 717 O O . GLY A 1 91 ? -15.004 0.054 27.985 1.00 53.34 91 GLY A O 1
ATOM 718 N N . HIS A 1 92 ? -14.986 -1.984 27.049 1.00 45.41 92 HIS A N 1
ATOM 719 C CA . HIS A 1 92 ? -16.159 -2.508 27.737 1.00 45.41 92 HIS A CA 1
ATOM 720 C C . HIS A 1 92 ? -15.678 -3.608 28.689 1.00 45.41 92 HIS A C 1
ATOM 722 O O . HIS A 1 92 ? -15.348 -4.704 28.242 1.00 45.41 92 HIS A O 1
ATOM 728 N N . HIS A 1 93 ? -15.590 -3.337 29.996 1.00 44.88 93 HIS A N 1
ATOM 729 C CA . HIS A 1 93 ? -15.228 -4.349 30.997 1.00 44.88 93 HIS A CA 1
ATOM 730 C C . HIS A 1 93 ? -16.293 -5.459 31.062 1.00 44.88 93 HIS A C 1
ATOM 732 O O . HIS A 1 93 ? -17.170 -5.461 31.919 1.00 44.88 93 HIS A O 1
ATOM 738 N N . GLY A 1 94 ? -16.224 -6.412 30.137 1.00 43.84 94 GLY A N 1
ATOM 739 C CA . GLY A 1 94 ? -16.950 -7.669 30.191 1.00 43.84 94 GLY A CA 1
ATOM 740 C C . GLY A 1 94 ? -16.114 -8.683 30.956 1.00 43.84 94 GLY A C 1
ATOM 741 O O . GLY A 1 94 ? -15.061 -9.107 30.478 1.00 43.84 94 GLY A O 1
ATOM 742 N N . ILE A 1 95 ? -16.574 -9.071 32.145 1.00 48.81 95 ILE A N 1
ATOM 743 C CA . ILE A 1 95 ? -16.027 -10.215 32.877 1.00 48.81 95 ILE A CA 1
ATOM 744 C C . ILE A 1 95 ? -16.149 -11.439 31.958 1.00 48.81 95 ILE A C 1
ATOM 746 O O . ILE A 1 95 ? -17.246 -11.829 31.562 1.00 48.81 95 ILE A O 1
ATOM 750 N N . ASN A 1 96 ? -15.012 -12.022 31.576 1.00 46.78 96 ASN A N 1
ATOM 751 C CA . ASN A 1 96 ? -14.969 -13.246 30.787 1.00 46.78 96 ASN A CA 1
ATOM 752 C C . ASN A 1 96 ? -15.354 -14.422 31.687 1.00 46.78 96 ASN A C 1
ATOM 754 O O . ASN A 1 96 ? -14.526 -14.919 32.448 1.00 46.78 96 ASN A O 1
ATOM 758 N N . ILE A 1 97 ? -16.604 -14.862 31.589 1.00 49.81 97 ILE A N 1
ATOM 759 C CA . ILE A 1 97 ? -17.047 -16.132 32.156 1.00 49.81 97 ILE A CA 1
ATOM 760 C C . ILE A 1 97 ? -17.289 -17.072 30.968 1.00 49.81 97 ILE A C 1
ATOM 762 O O . ILE A 1 97 ? -18.148 -16.820 30.124 1.00 49.81 97 ILE A O 1
ATOM 766 N N . ASN A 1 98 ? -16.505 -18.148 30.874 1.00 54.16 98 ASN A N 1
ATOM 767 C CA . ASN A 1 98 ? -16.695 -19.251 29.919 1.00 54.16 98 ASN A CA 1
ATOM 768 C C . ASN A 1 98 ? -16.604 -18.896 28.416 1.00 54.16 98 ASN A C 1
ATOM 770 O O . ASN A 1 98 ? -17.293 -19.499 27.591 1.00 54.16 98 ASN A O 1
ATOM 774 N N . GLY A 1 99 ? -15.751 -17.942 28.021 1.00 53.38 99 GLY A N 1
ATOM 775 C CA . GLY A 1 99 ? -15.359 -17.760 26.613 1.00 53.38 99 GLY A CA 1
ATOM 776 C C . GLY A 1 99 ? -16.447 -17.213 25.679 1.00 53.38 99 GLY A C 1
ATOM 777 O O . GLY A 1 99 ? -16.272 -17.231 24.460 1.00 53.38 99 GLY A O 1
ATOM 778 N N . ARG A 1 100 ? -17.558 -16.708 26.226 1.00 49.06 100 ARG A N 1
ATOM 779 C CA . ARG A 1 100 ? -18.589 -15.980 25.477 1.00 49.06 100 ARG A CA 1
ATOM 780 C C . ARG A 1 100 ? -18.581 -14.524 25.924 1.00 49.06 100 ARG A C 1
ATOM 782 O O . ARG A 1 100 ? -18.912 -14.220 27.064 1.00 49.06 100 ARG A O 1
ATOM 789 N N . HIS A 1 101 ? -18.216 -13.622 25.016 1.00 52.31 101 HIS A N 1
ATOM 790 C CA . HIS A 1 101 ? -18.432 -12.194 25.214 1.00 52.31 101 HIS A CA 1
ATOM 791 C C . HIS A 1 101 ? -19.940 -11.940 25.195 1.00 52.31 101 HIS A C 1
ATOM 793 O O . HIS A 1 101 ? -20.550 -11.886 24.128 1.00 52.31 101 HIS A O 1
ATOM 799 N N . LEU A 1 102 ? -20.554 -11.817 26.369 1.00 51.69 102 LEU A N 1
ATOM 800 C CA . LEU A 1 102 ? -21.854 -11.173 26.458 1.00 51.69 102 LEU A CA 1
ATOM 801 C C . LEU A 1 102 ? -21.591 -9.690 26.212 1.00 51.69 102 LEU A C 1
ATOM 803 O O . LEU A 1 102 ? -21.021 -9.008 27.061 1.00 51.69 102 LEU A O 1
ATOM 807 N N . THR A 1 103 ? -21.985 -9.180 25.043 1.00 47.34 103 THR A N 1
ATOM 808 C CA . THR A 1 103 ? -22.341 -7.765 24.969 1.00 47.34 103 THR A CA 1
ATOM 809 C C . THR A 1 103 ? -23.384 -7.577 26.056 1.00 47.34 103 THR A C 1
ATOM 811 O O . THR A 1 103 ? -24.453 -8.187 25.975 1.00 47.34 103 THR A O 1
ATOM 814 N N . SER A 1 104 ? -23.074 -6.816 27.098 1.00 43.59 104 SER A N 1
ATOM 815 C CA . SER A 1 104 ? -24.069 -6.343 28.047 1.00 43.59 104 SER A CA 1
ATOM 816 C C . SER A 1 104 ? -25.030 -5.427 27.290 1.00 43.59 104 SER A C 1
ATOM 818 O O . SER A 1 104 ? -24.970 -4.207 27.370 1.00 43.59 104 SER A O 1
ATOM 820 N N . ALA A 1 105 ? -25.944 -6.030 26.533 1.00 43.66 105 ALA A N 1
ATOM 821 C CA . ALA A 1 105 ? -27.179 -5.421 26.083 1.00 43.66 105 ALA A CA 1
ATOM 822 C C . ALA A 1 105 ? -28.126 -5.349 27.291 1.00 43.66 105 ALA A C 1
ATOM 824 O O . ALA A 1 105 ? -29.197 -5.940 27.314 1.00 43.66 105 ALA A O 1
ATOM 825 N N . VAL A 1 106 ? -27.676 -4.643 28.325 1.00 44.53 106 VAL A N 1
ATOM 826 C CA . VAL A 1 106 ? -28.514 -4.040 29.360 1.00 44.53 106 VAL A CA 1
ATOM 827 C C . VAL A 1 106 ? -28.130 -2.563 29.380 1.00 44.53 106 VAL A C 1
ATOM 829 O O . VAL A 1 106 ? -27.611 -2.036 30.352 1.00 44.53 106 VAL A O 1
ATOM 832 N N . PHE A 1 107 ? -28.289 -1.906 28.232 1.00 42.25 107 PHE A N 1
ATOM 833 C CA . PHE A 1 107 ? -28.336 -0.449 28.151 1.00 42.25 107 PHE A CA 1
ATOM 834 C C . PHE A 1 107 ? -29.183 -0.018 26.952 1.00 42.25 107 PHE A C 1
ATOM 836 O O . PHE A 1 107 ? -28.704 0.634 26.039 1.00 42.25 107 PHE A O 1
ATOM 843 N N . VAL A 1 108 ? -30.446 -0.446 26.940 1.00 44.84 108 VAL A N 1
ATOM 844 C CA . VAL A 1 108 ? -31.576 0.362 26.459 1.00 44.84 108 VAL A CA 1
ATOM 845 C C . VAL A 1 108 ? -32.787 -0.130 27.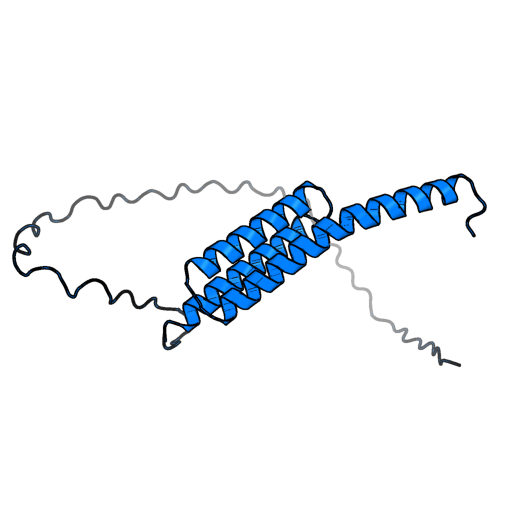243 1.00 44.84 108 VAL A C 1
ATOM 847 O O . VAL A 1 108 ? -33.442 -1.051 26.790 1.00 44.84 108 VAL A O 1
ATOM 850 N N . LEU A 1 109 ? -33.021 0.392 28.448 1.00 42.12 109 LEU A N 1
ATOM 851 C CA . LEU A 1 109 ? -34.3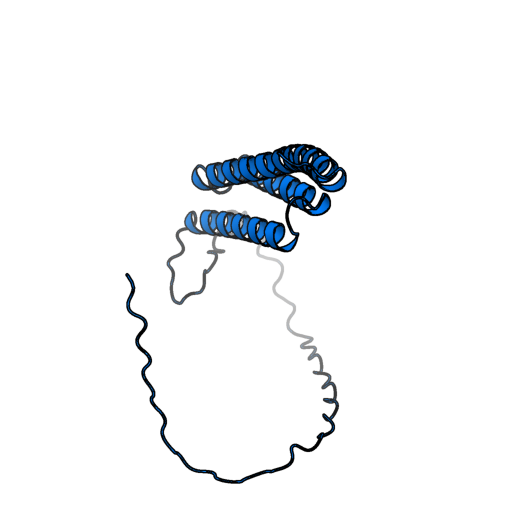30 0.407 29.130 1.00 42.12 109 LEU A CA 1
ATOM 852 C C . LEU A 1 109 ? -34.229 1.264 30.414 1.00 42.12 109 LEU A C 1
ATOM 854 O O . LEU A 1 109 ? -34.588 0.828 31.501 1.00 42.12 109 LEU A O 1
ATOM 858 N N . HIS A 1 110 ? -33.704 2.489 30.311 1.00 47.47 110 HIS A N 1
ATOM 859 C CA . HIS A 1 110 ? -33.836 3.465 31.401 1.00 47.47 110 HIS A CA 1
ATOM 860 C C . HIS A 1 110 ? -34.076 4.887 30.891 1.00 47.47 110 HIS A C 1
ATOM 862 O O . HIS A 1 110 ? -33.481 5.819 31.397 1.00 47.47 110 HIS A O 1
ATOM 868 N N . ASP A 1 111 ? -34.928 5.015 29.872 1.00 45.25 111 ASP A N 1
ATOM 869 C CA . ASP A 1 111 ? -35.767 6.200 29.646 1.00 45.25 111 ASP A CA 1
ATOM 870 C C . ASP A 1 111 ? -36.847 5.830 28.616 1.00 45.25 111 ASP A C 1
ATOM 872 O O . ASP A 1 111 ? -36.790 6.181 27.439 1.00 45.25 111 ASP A O 1
ATOM 876 N N . LEU A 1 112 ? -37.829 5.033 29.049 1.00 45.50 112 LEU A N 1
ATOM 877 C CA . LEU A 1 112 ? -39.142 5.012 28.406 1.00 45.50 112 LEU A CA 1
ATOM 878 C C . LEU A 1 112 ? -40.086 5.798 29.321 1.00 45.50 112 LEU A C 1
ATOM 880 O O . LEU A 1 112 ? -40.267 5.383 30.469 1.00 45.50 112 LEU A O 1
ATOM 884 N N . PRO A 1 113 ? -40.673 6.916 28.858 1.00 40.50 113 PRO A N 1
ATOM 885 C CA . PRO A 1 113 ? -41.660 7.642 29.637 1.00 40.50 113 PRO A CA 1
ATOM 886 C C . PRO A 1 113 ? -42.849 6.726 29.945 1.00 40.50 113 PRO A C 1
ATOM 888 O O . PRO A 1 113 ? -43.378 6.009 29.092 1.00 40.50 113 PRO A O 1
ATOM 891 N N . SER A 1 114 ? -43.232 6.752 31.210 1.00 54.22 114 SER A N 1
ATOM 892 C CA . SER A 1 114 ? -44.187 5.913 31.924 1.00 54.22 114 SER A CA 1
ATOM 893 C C . SER A 1 114 ? -45.656 6.124 31.516 1.00 54.22 114 SER A C 1
ATOM 895 O O . SER A 1 114 ? -46.512 6.305 32.378 1.00 54.22 114 SER A O 1
ATOM 897 N N . SER A 1 115 ? -45.991 6.084 30.218 1.00 53.81 115 SER A N 1
ATOM 898 C CA . SER A 1 115 ? -47.375 6.349 29.784 1.00 53.81 115 SER A CA 1
ATOM 899 C C . SER A 1 115 ? -47.998 5.453 28.704 1.00 53.81 115 SER A C 1
ATOM 901 O O . SER A 1 115 ? -49.167 5.675 28.405 1.00 53.81 115 SER A O 1
ATOM 903 N N . GLN A 1 116 ? -47.342 4.420 28.143 1.00 53.94 116 GLN A N 1
ATOM 904 C CA . GLN A 1 116 ? -47.987 3.594 27.084 1.00 53.94 116 GLN A CA 1
ATOM 905 C C . GLN A 1 116 ? -47.761 2.065 27.133 1.00 53.94 116 GLN A C 1
ATOM 907 O O . GLN A 1 116 ? -47.866 1.384 26.117 1.00 53.94 116 GLN A O 1
ATOM 912 N N . THR A 1 117 ? -47.542 1.463 28.303 1.00 51.62 117 THR A N 1
ATOM 913 C CA . THR A 1 117 ? -47.505 -0.010 28.486 1.00 51.62 117 THR A CA 1
ATOM 914 C C . THR A 1 117 ? -48.863 -0.606 28.892 1.00 51.62 117 THR A C 1
ATOM 916 O O . THR A 1 117 ? -48.947 -1.439 29.790 1.00 51.62 117 THR A O 1
ATOM 919 N N . ALA A 1 118 ? -49.945 -0.209 28.211 1.00 48.97 118 ALA A N 1
ATOM 920 C CA . ALA A 1 118 ? -51.287 -0.781 28.413 1.00 48.97 118 ALA A CA 1
ATOM 921 C C . ALA A 1 118 ? -51.955 -1.328 27.136 1.00 48.97 118 ALA A C 1
ATOM 923 O O . ALA A 1 118 ? -53.077 -1.822 27.194 1.00 48.97 118 ALA A O 1
ATOM 924 N N . ALA A 1 119 ? -51.277 -1.322 25.987 1.00 49.06 119 ALA A N 1
ATOM 925 C CA . ALA A 1 119 ? -51.819 -1.891 24.758 1.00 49.06 119 ALA A CA 1
ATOM 926 C C . ALA A 1 119 ? -50.780 -2.790 24.091 1.00 49.06 119 ALA A C 1
ATOM 928 O O . ALA A 1 119 ? -49.845 -2.294 23.479 1.00 49.06 119 ALA A O 1
ATOM 929 N N . LEU A 1 120 ? -50.962 -4.106 24.256 1.00 46.50 120 LEU A N 1
ATOM 930 C CA . LEU A 1 120 ? -50.597 -5.211 23.345 1.00 46.50 120 LEU A CA 1
ATOM 931 C C . LEU A 1 120 ? -50.246 -6.473 24.145 1.00 46.50 120 LEU A C 1
ATOM 933 O O . LEU A 1 120 ? -49.115 -6.951 24.177 1.00 46.50 120 LEU A O 1
ATOM 937 N N . ARG A 1 121 ? -51.272 -7.057 24.770 1.00 46.28 121 ARG A N 1
ATOM 938 C CA . ARG A 1 121 ? -51.243 -8.441 25.248 1.00 46.28 121 ARG A CA 1
ATOM 939 C C . ARG A 1 121 ? -52.585 -9.132 25.013 1.00 46.28 121 ARG A C 1
ATOM 941 O O . ARG A 1 121 ? -53.199 -9.531 25.981 1.00 46.28 121 ARG A O 1
ATOM 948 N N . VAL A 1 122 ? -53.012 -9.322 23.757 1.00 46.00 122 VAL A N 1
ATOM 949 C CA . VAL A 1 122 ? -53.821 -10.495 23.341 1.00 46.00 122 VAL A CA 1
ATOM 950 C C . VAL A 1 122 ? -53.663 -10.747 21.832 1.00 46.00 122 VAL A C 1
ATOM 952 O O . VAL A 1 122 ? -54.265 -10.060 21.018 1.00 46.00 122 VAL A O 1
ATOM 955 N N . ARG A 1 123 ? -52.859 -11.756 21.483 1.00 42.66 123 ARG A N 1
ATOM 956 C CA . ARG A 1 123 ? -52.930 -12.655 20.303 1.00 42.66 123 ARG A CA 1
ATOM 957 C C . ARG A 1 123 ? -51.733 -13.605 20.456 1.00 42.66 123 ARG A C 1
ATOM 959 O O . ARG A 1 123 ? -50.657 -13.365 19.935 1.00 42.66 123 ARG A O 1
ATOM 966 N N . ARG A 1 124 ? -51.742 -14.499 21.449 1.00 41.16 124 ARG A N 1
ATOM 967 C CA . ARG A 1 124 ? -52.345 -15.845 21.388 1.00 41.16 124 ARG A CA 1
ATOM 968 C C . ARG A 1 124 ? -52.118 -16.500 20.017 1.00 41.16 124 ARG A C 1
ATOM 970 O O . ARG A 1 124 ? -52.901 -16.307 19.101 1.00 41.16 124 ARG A O 1
ATOM 977 N N . LEU A 1 125 ? -51.013 -17.244 19.948 1.00 47.53 125 LEU A N 1
ATOM 978 C CA . LEU A 1 125 ? -50.904 -18.598 19.396 1.00 47.53 125 LEU A CA 1
ATOM 979 C C . LEU A 1 125 ? -51.663 -18.872 18.086 1.00 47.53 125 LEU A C 1
ATOM 981 O O . LEU A 1 125 ? -52.829 -19.247 18.127 1.00 47.53 125 LEU A O 1
ATOM 985 N N . ALA A 1 126 ? -50.958 -18.808 16.955 1.00 50.69 126 ALA A N 1
ATOM 986 C CA . ALA A 1 126 ? -51.133 -19.732 15.829 1.00 50.69 126 ALA A CA 1
ATOM 987 C C . ALA A 1 126 ? -49.990 -19.548 14.815 1.00 50.69 126 ALA A C 1
ATOM 989 O O . ALA A 1 126 ? -49.611 -18.415 14.531 1.00 50.69 126 ALA A O 1
ATOM 990 N N . ARG A 1 127 ? -49.533 -20.665 14.231 1.00 44.69 127 ARG A N 1
ATOM 991 C CA . ARG A 1 127 ? -48.477 -20.833 13.203 1.00 44.69 127 ARG A CA 1
ATOM 992 C C . ARG A 1 127 ? -47.056 -21.033 13.722 1.00 44.69 127 ARG A C 1
ATOM 994 O O . ARG A 1 127 ? -46.141 -20.249 13.495 1.00 44.69 127 ARG A O 1
ATOM 1001 N N . LEU A 1 128 ? -46.884 -22.184 14.365 1.00 49.50 128 LEU A N 1
ATOM 1002 C CA . LEU A 1 128 ? -45.697 -23.002 14.142 1.00 49.50 128 LEU A CA 1
ATOM 1003 C C . LEU A 1 128 ? -45.774 -23.548 12.708 1.00 49.50 128 LEU A C 1
ATOM 1005 O O . LEU A 1 128 ? -46.379 -24.592 12.491 1.00 49.50 128 LEU A O 1
ATOM 1009 N N . ASP A 1 129 ? -45.182 -22.847 11.744 1.00 41.78 129 ASP A N 1
ATOM 1010 C CA . ASP A 1 129 ? -44.934 -23.420 10.420 1.00 41.78 129 ASP A CA 1
ATOM 1011 C C . ASP A 1 129 ? -43.529 -24.037 10.424 1.00 41.78 129 ASP A C 1
ATOM 1013 O O . ASP A 1 129 ? -42.507 -23.389 10.193 1.00 41.78 129 ASP A O 1
ATOM 1017 N N . PHE A 1 130 ? -43.515 -25.324 10.769 1.00 46.16 130 PHE A N 1
ATOM 1018 C CA . PHE A 1 130 ? -42.446 -26.284 10.515 1.00 46.16 130 PHE A CA 1
ATOM 1019 C C . PHE A 1 130 ? -42.066 -26.219 9.023 1.00 46.16 130 PHE A C 1
ATOM 1021 O O . PHE A 1 130 ? -42.851 -26.601 8.160 1.00 46.16 130 PHE A O 1
ATOM 1028 N N . GLN A 1 131 ? -40.866 -25.742 8.696 1.00 57.91 131 GLN A N 1
ATOM 1029 C CA . GLN A 1 131 ? -40.307 -25.906 7.350 1.00 57.91 131 GLN A CA 1
ATOM 1030 C C . GLN A 1 131 ? -39.796 -27.355 7.229 1.00 57.91 131 GLN A C 1
ATOM 1032 O O . GLN A 1 131 ? -38.986 -27.763 8.068 1.00 57.91 131 GLN A O 1
ATOM 1037 N N . PRO A 1 132 ? -40.229 -28.163 6.242 1.00 49.66 132 PRO A N 1
ATOM 1038 C CA . PRO A 1 132 ? -39.674 -29.496 6.058 1.00 49.66 132 PRO A CA 1
ATOM 1039 C C . PRO A 1 132 ? -38.218 -29.393 5.592 1.00 49.66 132 PRO A C 1
ATOM 1041 O O . PRO A 1 132 ? -37.896 -28.702 4.626 1.00 49.66 132 PRO A O 1
ATOM 1044 N N . ILE A 1 133 ? -37.333 -30.118 6.275 1.00 55.47 133 ILE A N 1
ATOM 1045 C CA . ILE A 1 133 ? -35.961 -30.361 5.831 1.00 55.47 133 ILE A CA 1
ATOM 1046 C C . ILE A 1 133 ? -36.058 -31.154 4.525 1.00 55.47 133 ILE A C 1
ATOM 1048 O O . ILE A 1 133 ? -36.297 -32.361 4.536 1.00 55.47 133 ILE A O 1
ATOM 1052 N N . THR A 1 134 ? -35.893 -30.496 3.379 1.00 56.34 134 THR A N 1
ATOM 1053 C CA . THR A 1 134 ? -35.677 -31.211 2.121 1.00 56.34 134 THR A CA 1
ATOM 1054 C C . THR A 1 134 ? -34.313 -31.886 2.209 1.00 56.34 134 THR A C 1
ATOM 1056 O O . THR A 1 134 ? -33.274 -31.244 2.038 1.00 56.34 134 THR A O 1
ATOM 1059 N N . HIS A 1 135 ? -34.310 -33.185 2.503 1.00 58.94 135 HIS A N 1
ATOM 1060 C CA . HIS A 1 135 ? -33.157 -34.040 2.270 1.00 58.94 135 HIS A CA 1
ATOM 1061 C C . HIS A 1 135 ? -32.807 -33.962 0.783 1.00 58.94 135 HIS A C 1
ATOM 1063 O O . HIS A 1 135 ? -33.532 -34.462 -0.074 1.00 58.94 135 HIS A O 1
ATOM 1069 N N . THR A 1 136 ? -31.692 -33.313 0.463 1.00 67.31 136 THR A N 1
ATOM 1070 C CA . THR A 1 136 ? -31.046 -33.513 -0.832 1.00 67.31 136 THR A CA 1
ATOM 1071 C C . THR A 1 136 ? -30.469 -34.931 -0.824 1.00 67.31 136 THR A C 1
ATOM 1073 O O . THR A 1 136 ? -29.724 -35.266 0.100 1.00 67.31 136 THR A O 1
ATOM 1076 N N . PRO A 1 137 ? -30.809 -35.811 -1.784 1.00 61.84 137 PRO A N 1
ATOM 1077 C CA . PRO A 1 137 ? -30.188 -37.123 -1.838 1.00 61.84 137 PRO A CA 1
ATOM 1078 C C . PRO A 1 137 ? -28.700 -36.942 -2.142 1.00 61.84 137 PRO A C 1
ATOM 1080 O O . PRO A 1 137 ? -28.309 -36.398 -3.179 1.00 61.84 137 PRO A O 1
ATOM 1083 N N . HIS A 1 138 ? -27.860 -37.388 -1.210 1.00 63.78 138 HIS A N 1
ATOM 1084 C CA . HIS A 1 138 ? -26.432 -37.535 -1.426 1.00 63.78 138 HIS A CA 1
ATOM 1085 C C . HIS A 1 138 ? -26.202 -38.380 -2.682 1.00 63.78 138 HIS A C 1
ATOM 1087 O O . HIS A 1 138 ? -26.604 -39.538 -2.758 1.00 63.78 138 HIS A O 1
ATOM 1093 N N . ARG A 1 139 ? -25.542 -37.785 -3.677 1.00 51.59 139 ARG A N 1
ATOM 1094 C CA . ARG A 1 139 ? -25.054 -38.476 -4.871 1.00 51.59 139 ARG A CA 1
ATOM 1095 C C . ARG A 1 139 ? -24.101 -39.593 -4.406 1.00 51.59 139 ARG A C 1
ATOM 1097 O O . ARG A 1 139 ? -23.087 -39.256 -3.788 1.00 51.59 139 ARG A O 1
ATOM 1104 N N . PRO A 1 140 ? -24.383 -40.886 -4.651 1.00 54.47 140 PRO A N 1
ATOM 1105 C CA . PRO A 1 140 ? -23.475 -41.949 -4.247 1.00 54.47 140 PRO A CA 1
ATOM 1106 C C . PRO A 1 140 ? -22.145 -41.767 -4.981 1.00 54.47 140 PRO A C 1
ATOM 1108 O O . PRO A 1 140 ? -22.091 -41.684 -6.210 1.00 54.47 140 PRO A O 1
ATOM 1111 N N . GLN A 1 141 ? -21.070 -41.643 -4.203 1.00 61.19 141 GLN A N 1
ATOM 1112 C CA . GLN A 1 141 ? -19.711 -41.651 -4.718 1.00 61.19 141 GLN A CA 1
ATOM 1113 C C . GLN A 1 141 ? -19.499 -43.011 -5.375 1.00 61.19 141 GLN A C 1
ATOM 1115 O O . GLN A 1 141 ? -19.556 -44.043 -4.710 1.00 61.19 141 GLN A O 1
ATOM 1120 N N . MET A 1 142 ? -19.291 -43.018 -6.690 1.00 45.81 142 MET A N 1
ATOM 1121 C CA . MET A 1 142 ? -18.821 -44.214 -7.366 1.00 45.81 142 MET A CA 1
ATOM 1122 C C . MET A 1 142 ? -17.472 -44.593 -6.767 1.00 45.81 142 MET A C 1
ATOM 1124 O O . MET A 1 142 ? -16.479 -43.882 -6.930 1.00 45.81 142 MET A O 1
ATOM 1128 N N . LEU A 1 143 ? -17.490 -45.709 -6.046 1.00 50.69 143 LEU A N 1
ATOM 1129 C CA . LEU A 1 143 ? -16.342 -46.453 -5.566 1.00 50.69 143 LEU A CA 1
ATOM 1130 C C . LEU A 1 143 ? -15.420 -46.735 -6.757 1.00 50.69 143 LEU A C 1
ATOM 1132 O O . LEU A 1 143 ? -15.606 -47.695 -7.501 1.00 50.69 143 LEU A O 1
ATOM 1136 N N . ARG A 1 144 ? -14.413 -45.883 -6.954 1.00 52.94 144 ARG A N 1
ATOM 1137 C CA . ARG A 1 144 ? -13.204 -46.292 -7.666 1.00 52.94 144 ARG A CA 1
ATOM 1138 C C . ARG A 1 144 ? -12.436 -47.168 -6.688 1.00 52.94 144 ARG A C 1
ATOM 1140 O O . ARG A 1 144 ? -12.023 -46.693 -5.634 1.00 52.94 144 ARG A O 1
ATOM 1147 N N . GLY A 1 145 ? -12.350 -48.454 -7.018 1.00 44.69 145 GLY A N 1
ATOM 1148 C CA . GLY A 1 145 ? -11.767 -49.489 -6.180 1.00 44.69 145 GLY A CA 1
ATOM 1149 C C . GLY A 1 145 ? -10.388 -49.102 -5.660 1.00 44.69 145 GLY A C 1
ATOM 1150 O O . GLY A 1 145 ? -9.448 -48.903 -6.426 1.00 44.69 145 GLY A O 1
ATOM 1151 N N . VAL A 1 146 ? -10.277 -49.028 -4.338 1.00 53.81 146 VAL A N 1
ATOM 1152 C CA . VAL A 1 146 ? -9.000 -49.183 -3.655 1.00 53.81 146 VAL A CA 1
ATOM 1153 C C . VAL A 1 146 ? -8.695 -50.674 -3.648 1.00 53.81 146 VAL A C 1
ATOM 1155 O O . VAL A 1 146 ? -9.322 -51.456 -2.938 1.00 53.81 146 VAL A O 1
ATOM 1158 N N . GLY A 1 147 ? -7.775 -51.072 -4.523 1.00 42.25 147 GLY A N 1
ATOM 1159 C CA . GLY A 1 147 ? -7.183 -52.397 -4.490 1.00 42.25 147 GLY A CA 1
ATOM 1160 C C . GLY A 1 147 ? -6.535 -52.623 -3.129 1.00 42.25 147 GLY A C 1
ATOM 1161 O O . GLY A 1 147 ? -5.609 -51.913 -2.739 1.00 42.25 147 GLY A O 1
ATOM 1162 N N . LEU A 1 148 ? -7.054 -53.619 -2.420 1.00 47.72 148 LEU A N 1
ATOM 1163 C CA . LEU A 1 148 ? -6.372 -54.318 -1.347 1.00 47.72 148 LEU A CA 1
ATOM 1164 C C . LEU A 1 148 ? -5.041 -54.840 -1.899 1.00 47.72 148 LEU A C 1
ATOM 1166 O O . LEU A 1 148 ? -5.024 -55.759 -2.713 1.00 47.72 148 LEU A O 1
ATOM 1170 N N . PHE A 1 149 ? -3.928 -54.265 -1.455 1.00 42.06 149 PHE A N 1
ATOM 1171 C CA . PHE A 1 149 ? -2.637 -54.940 -1.518 1.00 42.06 149 PHE A CA 1
ATOM 1172 C C . PHE A 1 149 ? -2.033 -54.940 -0.120 1.00 42.06 149 PHE A C 1
ATOM 1174 O O . PHE A 1 149 ? -1.229 -54.094 0.265 1.00 42.06 149 PHE A O 1
ATOM 1181 N N . SER A 1 150 ? -2.506 -55.899 0.672 1.00 42.66 150 SER A N 1
ATOM 1182 C CA . SER A 1 150 ? -1.789 -56.395 1.834 1.00 42.66 150 SER A CA 1
ATOM 1183 C C . SER A 1 150 ? -0.528 -57.112 1.353 1.00 42.66 150 SER A C 1
ATOM 1185 O O . SER A 1 150 ? -0.631 -58.116 0.650 1.00 42.66 150 SER A O 1
ATOM 1187 N N . SER A 1 151 ? 0.651 -56.637 1.741 1.00 46.25 151 SER A N 1
ATOM 1188 C CA . SER A 1 151 ? 1.844 -57.479 1.904 1.00 46.25 151 SER A CA 1
ATOM 1189 C C . SER A 1 151 ? 2.911 -56.716 2.678 1.00 46.25 151 SER A C 1
ATOM 1191 O O . SER A 1 151 ? 3.705 -55.958 2.131 1.00 46.25 151 SER A O 1
ATOM 1193 N N . SER A 1 152 ? 2.877 -56.898 3.991 1.00 50.19 152 SER A N 1
ATOM 1194 C CA . SER A 1 152 ? 4.018 -57.339 4.789 1.00 50.19 152 SER A CA 1
ATOM 1195 C C . SER A 1 152 ? 5.381 -57.329 4.074 1.00 50.19 152 SER A C 1
ATOM 1197 O O . SER A 1 152 ? 5.714 -58.264 3.348 1.00 50.19 152 SER A O 1
ATOM 1199 N N . ARG A 1 153 ? 6.227 -56.332 4.353 1.00 52.47 153 ARG A N 1
ATOM 1200 C CA . ARG A 1 153 ? 7.683 -56.501 4.242 1.00 52.47 153 ARG A CA 1
ATOM 1201 C C . ARG A 1 153 ? 8.406 -55.643 5.278 1.00 52.47 153 ARG A C 1
ATOM 1203 O O . ARG A 1 153 ? 8.667 -54.465 5.080 1.00 52.47 153 ARG A O 1
ATOM 1210 N N . THR A 1 154 ? 8.574 -56.265 6.441 1.00 52.88 154 THR A N 1
ATOM 1211 C CA . THR A 1 154 ? 9.808 -56.299 7.238 1.00 52.88 154 THR A CA 1
ATOM 1212 C C . THR A 1 154 ? 10.779 -55.115 7.126 1.00 52.88 154 THR A C 1
ATOM 1214 O O . THR A 1 154 ? 11.463 -54.926 6.127 1.00 52.88 154 THR A O 1
ATOM 1217 N N . LEU A 1 155 ? 10.898 -54.406 8.255 1.00 49.22 155 LEU A N 1
ATOM 1218 C CA . LEU A 1 155 ? 12.154 -54.030 8.920 1.00 49.22 155 LEU A CA 1
ATOM 1219 C C . LEU A 1 155 ? 13.441 -54.550 8.249 1.00 49.22 155 LEU A C 1
ATOM 1221 O O . LEU A 1 155 ? 13.689 -55.753 8.287 1.00 49.22 155 LEU A O 1
ATOM 1225 N N . LEU A 1 156 ? 14.318 -53.639 7.812 1.00 51.19 156 LEU A N 1
ATOM 1226 C CA . LEU A 1 156 ? 15.748 -53.724 8.127 1.00 51.19 156 LEU A CA 1
ATOM 1227 C C . LEU A 1 156 ? 16.444 -52.359 7.960 1.00 51.19 156 LEU A C 1
ATOM 1229 O O . LEU A 1 156 ? 16.515 -51.803 6.871 1.00 51.19 156 LEU A O 1
ATOM 1233 N N . MET A 1 157 ? 16.891 -51.829 9.100 1.00 46.09 157 MET A N 1
ATOM 1234 C CA . MET A 1 157 ? 18.157 -51.126 9.352 1.00 46.09 157 MET A CA 1
ATOM 1235 C C . MET A 1 157 ? 18.892 -50.492 8.155 1.00 46.09 157 MET A C 1
ATOM 1237 O O . MET A 1 157 ? 19.391 -51.205 7.297 1.00 46.09 157 MET A O 1
ATOM 1241 N N . CYS A 1 158 ? 19.116 -49.175 8.213 1.00 42.03 158 CYS A N 1
ATOM 1242 C CA . CYS A 1 158 ? 20.402 -48.559 7.852 1.00 42.03 158 CYS A CA 1
ATOM 1243 C C . CYS A 1 158 ? 20.460 -47.125 8.400 1.00 42.03 158 CYS A C 1
ATOM 1245 O O . CYS A 1 158 ? 20.233 -46.134 7.709 1.00 42.03 158 CYS A O 1
ATOM 1247 N N . THR A 1 159 ? 20.767 -47.017 9.691 1.00 56.66 159 THR A N 1
ATOM 1248 C CA . THR A 1 159 ? 21.404 -45.831 10.261 1.00 56.66 159 THR A CA 1
ATOM 1249 C C . THR A 1 159 ? 22.815 -45.740 9.689 1.00 56.66 159 THR A C 1
ATOM 1251 O O . THR A 1 159 ? 23.696 -46.502 10.083 1.00 56.66 159 THR A O 1
ATOM 1254 N N . SER A 1 160 ? 23.046 -44.813 8.767 1.00 51.06 160 SER A N 1
ATOM 1255 C CA . SER A 1 160 ? 24.398 -44.456 8.339 1.00 51.06 160 SER A CA 1
ATOM 1256 C C . SER A 1 160 ? 24.588 -42.964 8.534 1.00 51.06 160 SER A C 1
ATOM 1258 O O . SER A 1 160 ? 24.201 -42.127 7.725 1.00 51.06 160 SER A O 1
ATOM 1260 N N . SER A 1 161 ? 25.171 -42.664 9.687 1.00 51.31 161 SER A N 1
ATOM 1261 C CA . SER A 1 161 ? 25.853 -41.423 9.990 1.00 51.31 161 SER A CA 1
ATOM 1262 C C . SER A 1 161 ? 26.831 -41.056 8.873 1.00 51.31 161 SER A C 1
ATOM 1264 O O . SER A 1 161 ? 27.781 -41.799 8.631 1.00 51.31 161 SER A O 1
ATOM 1266 N N . VAL A 1 162 ? 26.685 -39.875 8.278 1.00 60.84 162 VAL A N 1
ATOM 1267 C CA . VAL A 1 162 ? 27.826 -39.175 7.681 1.00 60.84 162 VAL A CA 1
ATOM 1268 C C . VAL A 1 162 ? 27.894 -37.789 8.300 1.00 60.84 162 VAL A C 1
ATOM 1270 O O . VAL A 1 162 ? 27.087 -36.903 8.035 1.00 60.84 162 VAL A O 1
ATOM 1273 N N . ARG A 1 163 ? 28.872 -37.677 9.199 1.00 51.94 163 ARG A N 1
ATOM 1274 C CA . ARG A 1 163 ? 29.462 -36.447 9.718 1.00 51.94 163 ARG A CA 1
ATOM 1275 C C . ARG A 1 163 ? 29.837 -35.527 8.560 1.00 51.94 163 ARG A C 1
ATOM 1277 O O . ARG A 1 163 ? 30.609 -35.926 7.696 1.00 51.94 163 ARG A O 1
ATOM 1284 N N . ILE A 1 164 ? 29.386 -34.281 8.619 1.00 57.94 164 ILE A N 1
ATOM 1285 C CA . ILE A 1 164 ? 30.084 -33.161 7.988 1.00 57.94 164 ILE A CA 1
ATOM 1286 C C . ILE A 1 164 ? 30.350 -32.165 9.114 1.00 57.94 164 ILE A C 1
ATOM 1288 O O . ILE A 1 164 ? 29.444 -31.472 9.573 1.00 57.94 164 ILE A O 1
ATOM 1292 N N . SER A 1 165 ? 31.586 -32.180 9.609 1.00 53.91 165 SER A N 1
ATOM 1293 C CA . SER A 1 165 ? 32.125 -31.139 10.483 1.00 53.91 165 SER A CA 1
ATOM 1294 C C . SER A 1 165 ? 32.576 -29.944 9.633 1.00 53.91 165 SER A C 1
ATOM 1296 O O . SER A 1 165 ? 33.065 -30.159 8.522 1.00 53.91 165 SER A O 1
ATOM 1298 N N . PRO A 1 166 ? 32.446 -28.706 10.136 1.00 68.25 166 PRO A N 1
ATOM 1299 C CA . PRO A 1 166 ? 32.971 -27.513 9.483 1.00 68.25 166 PRO A CA 1
ATOM 1300 C C . PRO A 1 166 ? 34.474 -27.326 9.754 1.00 68.25 166 PRO A C 1
ATOM 1302 O O . PRO A 1 166 ? 34.951 -27.623 10.851 1.00 68.25 166 PRO A O 1
ATOM 1305 N N . MET A 1 167 ? 35.176 -26.794 8.752 1.00 58.84 167 MET A N 1
ATOM 1306 C CA . MET A 1 167 ? 36.387 -25.975 8.888 1.00 58.84 167 MET A CA 1
ATOM 1307 C C . MET A 1 167 ? 36.023 -24.557 8.460 1.00 58.84 167 MET A C 1
ATOM 1309 O O . MET A 1 167 ? 35.226 -24.444 7.496 1.00 58.84 167 MET A O 1
#

Foldseek 3Di:
DDPDPVVVVVVVVCVVVVVVLCVLVVLLVVLLVVLVVLLVPDQPDPVNVVSLVSSLVSLVVCCVVVSDPPVRSVVSNVVSVVSSVVSNLVVDPQDDDPNDRPPPPPPDDDDDPPDPPPDDPDDDDDDPPDDDDPPDPDDDDPDPDDDDDDDDDDDDDDDDDDDDDDD

Mean predicted aligned error: 18.79 Å

Radius of gyration: 31.73 Å; Cα contacts (8 Å, |Δi|>4): 65; chains: 1; bounding box: 90×68×57 Å

Sequence (167 aa):
MANHKSALKRIRQTAKRREYNRTYRTRARTFIKKARAAIKAAPATADTIEAVKAAVRDLDKAASRGVIHPRNAARRKSRLMKQASRCAELGHHGININGRHLTSAVFVLHDLPSSQTAALRVRRLARLDFQPITHTPHRPQMLRGVGLFSSSRTLLMCTSSVRISPM

Secondary structure (DSSP, 8-state):
---SHHHHHHHHHHHHHHHHHHHHHHHHHHHHHHHHHHHHH-TT-HHHHHHHHHHHHHHHHHHHTTSS-HHHHHHHHHHHHHHHHHHHHTTS----STT--------S-S---TT-TTS----------------PPPPP---------------------------